Protein AF-A0AAU8UQF4-F1 (afdb_monomer_lite)

Foldseek 3Di:
DDPPFDDLVLLVLLVPQDDLVLLQVLQVVLPHGSVVSVCVSVVVDGDDPSCVSSSVSSSVSSVVSVVVVVVVD

Secondary structure (DSSP, 8-state):
----PPPHHHHHHHHHH--HHHHHHHHHHTT--HHHHHHHHTTSSPPPTTTHHHHHHHHHHHHHHHHHHHTT-

Radius of gyration: 11.98 Å; chains: 1; bounding box: 34×24×27 Å

Organism: NCBI:txid1117645

Sequence (73 aa):
MNLKKFTSEELALIKEHTSTDEKREAALKHGYVIDTVNAVIRKDRRITEENQNIFRDLLRIAKKNKKNVLQAE

Structure (mmCIF, N/CA/C/O backbone):
data_AF-A0AAU8UQF4-F1
#
_entry.id   AF-A0AAU8UQF4-F1
#
loop_
_atom_site.group_PDB
_atom_site.id
_atom_site.type_symbol
_atom_site.label_atom_id
_atom_site.label_alt_id
_atom_site.label_comp_id
_atom_site.label_asym_id
_atom_site.label_entity_id
_atom_site.label_seq_id
_atom_site.pdbx_PDB_ins_code
_atom_site.Cartn_x
_atom_site.Cartn_y
_atom_site.Cartn_z
_atom_site.occupancy
_atom_site.B_iso_or_equiv
_atom_site.auth_seq_id
_atom_site.auth_comp_id
_atom_site.auth_asym_id
_atom_site.auth_atom_id
_atom_site.pdbx_PDB_model_num
ATOM 1 N N . MET A 1 1 ? -12.195 -0.020 18.976 1.00 41.88 1 MET A N 1
ATOM 2 C CA . MET A 1 1 ? -10.869 -0.226 18.361 1.00 41.88 1 MET A CA 1
ATOM 3 C C . MET A 1 1 ? -10.494 1.049 17.608 1.00 41.88 1 MET A C 1
ATOM 5 O O . MET A 1 1 ? -11.306 1.544 16.837 1.00 41.88 1 MET A O 1
ATOM 9 N N . ASN A 1 2 ? -9.337 1.659 17.898 1.00 45.06 2 ASN A N 1
ATOM 10 C CA . ASN A 1 2 ? -8.900 2.872 17.197 1.00 45.06 2 ASN A CA 1
ATOM 11 C C . ASN A 1 2 ? -8.332 2.472 15.830 1.00 45.06 2 ASN A C 1
ATOM 13 O O . ASN A 1 2 ? -7.178 2.051 15.735 1.00 45.06 2 ASN A O 1
ATOM 17 N N . LEU A 1 3 ? -9.141 2.607 14.778 1.00 53.91 3 LEU A N 1
ATOM 18 C CA . LEU A 1 3 ? -8.679 2.585 13.391 1.00 53.91 3 LEU A CA 1
ATOM 19 C C . LEU A 1 3 ? -7.581 3.644 13.238 1.00 53.91 3 LEU A C 1
ATOM 21 O O . LEU A 1 3 ? -7.862 4.844 13.168 1.00 53.91 3 LEU A O 1
ATOM 25 N N . LYS A 1 4 ? -6.315 3.217 13.219 1.00 61.66 4 LYS A N 1
ATOM 26 C CA . LYS A 1 4 ? -5.199 4.116 12.935 1.00 61.66 4 LYS A CA 1
ATOM 27 C C . LYS A 1 4 ? -5.354 4.569 11.485 1.00 61.66 4 LYS A C 1
ATOM 29 O O . LYS A 1 4 ? -5.133 3.789 10.562 1.00 61.66 4 LYS A O 1
ATOM 34 N N . LYS A 1 5 ? -5.795 5.813 11.290 1.00 68.06 5 LYS A N 1
ATOM 35 C CA . LYS A 1 5 ? -5.876 6.424 9.962 1.00 68.06 5 LYS A CA 1
ATOM 36 C C . LYS A 1 5 ? -4.463 6.499 9.396 1.00 68.06 5 LYS A C 1
ATOM 38 O O . LYS A 1 5 ? -3.617 7.167 9.984 1.00 68.06 5 LYS A O 1
ATOM 43 N N . PHE A 1 6 ? -4.228 5.822 8.276 1.00 81.19 6 PHE A N 1
ATOM 44 C CA . PHE A 1 6 ? -3.040 6.091 7.478 1.00 81.19 6 PHE A CA 1
ATOM 45 C C . PHE A 1 6 ? -3.134 7.514 6.948 1.00 81.19 6 PHE A C 1
ATOM 47 O O . PHE A 1 6 ? -4.199 7.944 6.487 1.00 81.19 6 PHE A O 1
ATOM 54 N N . THR A 1 7 ? -2.039 8.255 7.047 1.00 85.50 7 THR A N 1
ATOM 55 C CA . THR A 1 7 ? -1.997 9.615 6.516 1.00 85.50 7 THR A CA 1
ATOM 56 C C . THR A 1 7 ? -1.875 9.588 4.994 1.00 85.50 7 THR A C 1
ATOM 58 O O . THR A 1 7 ? -1.455 8.597 4.390 1.00 85.50 7 THR A O 1
ATOM 61 N N . SER A 1 8 ? -2.227 10.702 4.348 1.00 84.25 8 SER A N 1
ATOM 62 C CA . SER A 1 8 ? -2.004 10.863 2.906 1.00 84.25 8 SER A CA 1
ATOM 63 C C . SER A 1 8 ? -0.529 10.676 2.529 1.00 84.25 8 SER A C 1
ATOM 65 O O . SER A 1 8 ? -0.246 10.158 1.455 1.00 84.25 8 SER A O 1
ATOM 67 N N . GLU A 1 9 ? 0.394 11.052 3.417 1.00 88.06 9 GLU A N 1
ATOM 68 C CA . GLU A 1 9 ? 1.839 10.887 3.228 1.00 88.06 9 GLU A CA 1
ATOM 69 C C . GLU A 1 9 ? 2.267 9.419 3.288 1.00 88.06 9 GLU A C 1
ATOM 71 O O . GLU A 1 9 ? 3.069 8.976 2.472 1.00 88.06 9 GLU A O 1
ATOM 76 N N . GLU A 1 10 ? 1.715 8.631 4.215 1.00 88.81 10 GLU A N 1
ATOM 77 C CA . GLU A 1 10 ? 2.003 7.195 4.301 1.00 88.81 10 GLU A CA 1
ATOM 78 C C . GLU A 1 10 ? 1.503 6.450 3.058 1.00 88.81 10 GLU A C 1
ATOM 80 O O . GLU A 1 10 ? 2.192 5.571 2.541 1.00 88.81 10 GLU A O 1
ATOM 85 N N . LEU A 1 11 ? 0.334 6.829 2.537 1.00 88.81 11 LEU A N 1
ATOM 86 C CA . LEU A 1 11 ? -0.190 6.274 1.288 1.00 88.81 11 LEU A CA 1
ATOM 87 C C . LEU A 1 11 ? 0.637 6.700 0.071 1.00 88.81 11 LEU A C 1
ATOM 89 O O . LEU A 1 11 ? 0.852 5.883 -0.826 1.00 88.81 11 LEU A O 1
ATOM 93 N N . ALA A 1 12 ? 1.122 7.943 0.045 1.00 90.06 12 ALA A N 1
ATOM 94 C CA . ALA A 1 12 ? 2.030 8.423 -0.994 1.00 90.06 12 ALA A CA 1
ATOM 95 C C . ALA A 1 12 ? 3.361 7.655 -0.965 1.00 90.06 12 ALA A C 1
ATOM 97 O O . ALA A 1 12 ? 3.776 7.133 -1.994 1.00 90.06 12 ALA A O 1
ATOM 98 N N . LEU A 1 13 ? 3.948 7.458 0.221 1.00 91.31 13 LEU A N 1
ATOM 99 C CA . LEU A 1 13 ? 5.148 6.639 0.417 1.00 91.31 13 LEU A CA 1
ATOM 100 C C . LEU A 1 13 ? 4.969 5.225 -0.135 1.00 91.31 13 LEU A C 1
ATOM 102 O O . LEU A 1 13 ? 5.831 4.733 -0.857 1.00 91.31 13 LEU A O 1
ATOM 106 N N . ILE A 1 14 ? 3.851 4.570 0.190 1.00 91.19 14 ILE A N 1
ATOM 107 C CA . ILE A 1 14 ? 3.538 3.245 -0.354 1.00 91.19 14 ILE A CA 1
ATOM 108 C C . ILE A 1 14 ? 3.434 3.317 -1.877 1.00 91.19 14 ILE A C 1
ATOM 110 O O . ILE A 1 14 ? 3.996 2.478 -2.571 1.00 91.19 14 ILE A O 1
ATOM 114 N N . LYS A 1 15 ? 2.740 4.314 -2.425 1.00 91.06 15 LYS A N 1
ATOM 115 C CA . LYS A 1 15 ? 2.584 4.456 -3.873 1.00 91.06 15 LYS A CA 1
ATOM 116 C C . LYS A 1 15 ? 3.930 4.595 -4.592 1.00 91.06 15 LYS A C 1
ATOM 118 O O . LYS A 1 15 ? 4.099 3.931 -5.612 1.00 91.06 15 LYS A O 1
ATOM 123 N N . GLU A 1 16 ? 4.826 5.425 -4.062 1.00 91.88 16 GLU A N 1
ATOM 124 C CA . GLU A 1 16 ? 6.101 5.825 -4.674 1.00 91.88 16 GLU A CA 1
ATOM 125 C C . GLU A 1 16 ? 7.224 4.808 -4.467 1.00 91.88 16 GLU A C 1
ATOM 127 O O . GLU A 1 16 ? 7.995 4.551 -5.384 1.00 91.88 16 GLU A O 1
ATOM 132 N N . HIS A 1 17 ? 7.310 4.206 -3.279 1.00 92.69 17 HIS A N 1
ATOM 133 C CA . HIS A 1 17 ? 8.431 3.344 -2.894 1.00 92.69 17 HIS A CA 1
ATOM 134 C C . HIS A 1 17 ? 8.067 1.861 -2.795 1.00 92.69 17 HIS A C 1
ATOM 136 O O . HIS A 1 17 ? 8.841 1.087 -2.231 1.00 92.69 17 HIS A O 1
ATOM 142 N N . THR A 1 18 ? 6.907 1.448 -3.313 1.00 91.88 18 THR A N 1
ATOM 143 C CA . THR A 1 18 ? 6.600 0.020 -3.476 1.00 91.88 18 THR A CA 1
ATOM 144 C C . THR A 1 18 ? 6.241 -0.331 -4.911 1.00 91.88 18 THR A C 1
ATOM 146 O O . THR A 1 18 ? 5.458 0.355 -5.581 1.00 91.88 18 THR A O 1
ATOM 149 N N . SER A 1 19 ? 6.807 -1.442 -5.362 1.00 92.19 19 SER A N 1
ATOM 150 C CA . SER A 1 19 ? 6.612 -2.010 -6.690 1.00 92.19 19 SER A CA 1
ATOM 151 C C . SER A 1 19 ? 5.278 -2.752 -6.789 1.00 92.19 19 SER A C 1
ATOM 153 O O . SER A 1 19 ? 4.658 -3.110 -5.785 1.00 92.19 19 SER A O 1
ATOM 155 N N . THR A 1 20 ? 4.821 -3.010 -8.015 1.00 91.06 20 THR A N 1
ATOM 156 C CA . THR A 1 20 ? 3.595 -3.788 -8.261 1.00 91.06 20 THR A CA 1
ATOM 157 C C . THR A 1 20 ? 3.679 -5.190 -7.653 1.00 91.06 20 THR A C 1
ATOM 159 O O . THR A 1 20 ? 2.699 -5.652 -7.068 1.00 91.06 20 THR A O 1
ATOM 162 N N . ASP A 1 21 ? 4.844 -5.837 -7.724 1.00 93.12 21 ASP A N 1
ATOM 163 C CA . ASP A 1 21 ? 5.055 -7.166 -7.142 1.00 93.12 21 ASP A CA 1
ATOM 164 C C . ASP A 1 21 ? 5.012 -7.144 -5.613 1.00 93.12 21 ASP A C 1
ATOM 166 O O . ASP A 1 21 ? 4.319 -7.961 -5.019 1.00 93.12 21 ASP A O 1
ATOM 170 N N . GLU A 1 22 ? 5.624 -6.148 -4.963 1.00 93.62 22 GLU A N 1
ATOM 171 C CA . GLU A 1 22 ? 5.559 -5.989 -3.501 1.00 93.62 22 GLU A CA 1
ATOM 172 C C . GLU A 1 22 ? 4.117 -5.749 -3.021 1.00 93.62 22 GLU A C 1
ATOM 174 O O . GLU A 1 22 ? 3.684 -6.313 -2.014 1.00 93.62 22 GLU A O 1
ATOM 179 N N . LYS A 1 23 ? 3.336 -4.955 -3.770 1.00 93.12 23 LYS A N 1
ATOM 180 C CA . LYS A 1 23 ? 1.895 -4.751 -3.525 1.00 93.12 23 LYS A CA 1
ATOM 181 C C . LYS A 1 23 ? 1.112 -6.052 -3.663 1.00 93.12 23 LYS A C 1
ATOM 183 O O . LYS A 1 23 ? 0.236 -6.323 -2.841 1.00 93.12 23 LYS A O 1
ATOM 188 N N . ARG A 1 24 ? 1.420 -6.852 -4.687 1.00 93.94 24 ARG A N 1
ATOM 189 C CA . ARG A 1 24 ? 0.792 -8.155 -4.927 1.00 93.94 24 ARG A CA 1
ATOM 190 C C . ARG A 1 24 ? 1.133 -9.149 -3.821 1.00 93.94 24 ARG A C 1
ATOM 192 O O . ARG A 1 24 ? 0.227 -9.785 -3.297 1.00 93.94 24 ARG A O 1
ATOM 199 N N . GLU A 1 25 ? 2.403 -9.261 -3.452 1.00 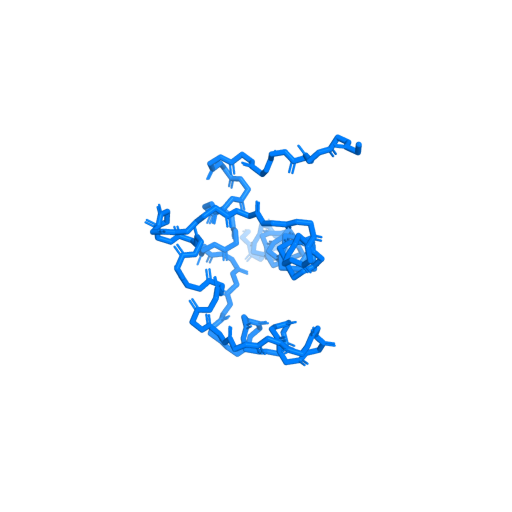93.69 25 GLU A N 1
ATOM 200 C CA . GLU A 1 25 ? 2.882 -10.192 -2.432 1.00 93.69 25 GLU A CA 1
ATOM 201 C C . GLU A 1 25 ? 2.310 -9.850 -1.054 1.00 93.69 25 GLU A C 1
ATOM 203 O O . GLU A 1 25 ? 1.777 -10.726 -0.373 1.00 93.69 25 GLU A O 1
ATOM 208 N N . ALA A 1 26 ? 2.319 -8.568 -0.674 1.00 92.62 26 ALA A N 1
ATOM 209 C CA . ALA A 1 26 ? 1.697 -8.122 0.567 1.00 92.62 26 ALA A CA 1
ATOM 210 C C . ALA A 1 26 ? 0.190 -8.411 0.578 1.00 92.62 26 ALA A C 1
ATOM 212 O O . ALA A 1 26 ? -0.328 -8.893 1.580 1.00 92.62 26 ALA A O 1
ATOM 213 N N . ALA A 1 27 ? -0.525 -8.160 -0.523 1.00 92.06 27 ALA A N 1
ATOM 214 C CA . ALA A 1 27 ? -1.947 -8.484 -0.606 1.00 92.06 27 ALA A CA 1
ATOM 215 C C . ALA A 1 27 ? -2.184 -9.998 -0.449 1.00 92.06 27 ALA A C 1
ATOM 217 O O . ALA A 1 27 ? -2.950 -10.401 0.425 1.00 92.06 27 ALA A O 1
ATOM 218 N N . LEU A 1 28 ? -1.465 -10.829 -1.212 1.00 93.44 28 LEU A N 1
ATOM 219 C CA . LEU A 1 28 ? -1.584 -12.291 -1.178 1.00 93.44 28 LEU A CA 1
ATOM 220 C C . LEU A 1 28 ? -1.280 -12.872 0.204 1.00 93.44 28 LEU A C 1
ATOM 222 O O . LEU A 1 28 ? -2.015 -13.734 0.680 1.00 93.44 28 LEU A O 1
ATOM 226 N N . LYS A 1 29 ? -0.246 -12.364 0.881 1.00 92.06 29 LYS A N 1
ATOM 227 C CA . LYS A 1 29 ? 0.150 -12.797 2.228 1.00 92.06 29 LYS A CA 1
ATOM 228 C C . LYS A 1 29 ? -0.968 -12.642 3.260 1.00 92.06 29 LYS A C 1
ATOM 230 O O . LYS A 1 29 ? -1.046 -13.423 4.203 1.00 92.06 29 LYS A O 1
ATOM 235 N N . HIS A 1 30 ? -1.825 -11.641 3.083 1.00 90.00 30 HIS A N 1
ATOM 236 C CA . HIS A 1 30 ? -2.964 -11.373 3.962 1.00 90.00 30 HIS A CA 1
ATOM 237 C C . HIS A 1 30 ? -4.293 -11.902 3.392 1.00 90.00 30 HIS A C 1
ATOM 239 O O . HIS A 1 30 ? -5.342 -11.625 3.964 1.00 90.00 30 HIS A O 1
ATOM 245 N N . GLY A 1 31 ? -4.273 -12.650 2.281 1.00 90.81 31 GLY A N 1
ATOM 246 C CA . GLY A 1 31 ? -5.473 -13.213 1.649 1.00 90.81 31 GLY A CA 1
ATOM 247 C C . GLY A 1 31 ? -6.279 -12.221 0.801 1.00 90.81 31 GLY A C 1
ATOM 248 O O . GLY A 1 31 ? -7.462 -12.439 0.554 1.00 90.81 31 GLY A O 1
ATOM 249 N N . TYR A 1 32 ? -5.659 -11.128 0.352 1.00 91.25 32 TYR A N 1
ATOM 250 C CA . TYR A 1 32 ? -6.289 -10.074 -0.442 1.00 91.25 32 TYR A CA 1
ATOM 251 C C . TYR A 1 32 ? -5.774 -10.019 -1.879 1.00 91.25 32 TYR A C 1
ATOM 253 O O . TYR A 1 32 ? -4.677 -10.466 -2.210 1.00 91.25 32 TYR A O 1
ATOM 261 N N . VAL A 1 33 ? -6.563 -9.373 -2.736 1.00 91.50 33 VAL A N 1
ATOM 262 C CA . VAL A 1 33 ? -6.172 -9.030 -4.107 1.00 91.50 33 VAL A CA 1
ATOM 263 C C . VAL A 1 33 ? -5.515 -7.653 -4.174 1.00 91.50 33 VAL A C 1
ATOM 265 O O . VAL A 1 33 ? -5.882 -6.736 -3.431 1.00 91.50 33 VAL A O 1
ATOM 268 N N . ILE A 1 34 ? -4.587 -7.483 -5.120 1.00 91.62 34 ILE A N 1
ATOM 269 C CA . ILE A 1 34 ? -3.882 -6.214 -5.361 1.00 91.62 34 ILE A CA 1
ATOM 270 C C . ILE A 1 34 ? -4.841 -5.042 -5.629 1.00 91.62 34 ILE A C 1
ATOM 272 O O . ILE A 1 34 ? -4.548 -3.909 -5.247 1.00 91.62 34 ILE A O 1
ATOM 276 N N . ASP A 1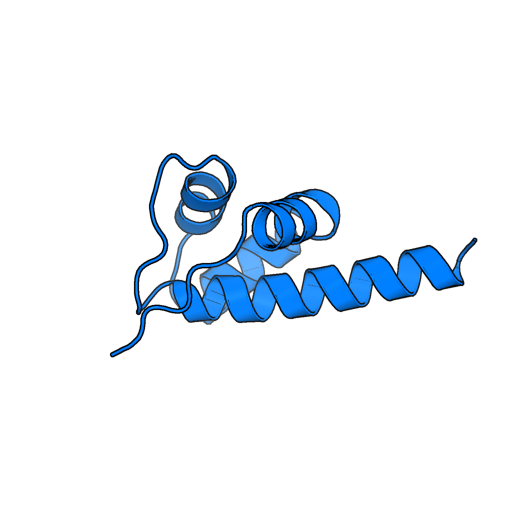 35 ? -6.021 -5.298 -6.200 1.00 91.31 35 ASP A N 1
ATOM 277 C CA . ASP A 1 35 ? -7.044 -4.270 -6.418 1.00 91.31 35 ASP A CA 1
ATOM 278 C C . ASP A 1 35 ? -7.509 -3.606 -5.124 1.00 91.31 35 ASP A C 1
ATOM 280 O O . ASP A 1 35 ? -7.800 -2.411 -5.117 1.00 91.31 35 ASP A O 1
ATOM 284 N N . THR A 1 36 ? -7.499 -4.332 -4.002 1.00 89.19 36 THR A N 1
ATOM 285 C CA . THR A 1 36 ? -7.806 -3.753 -2.686 1.00 89.19 36 THR A CA 1
ATOM 286 C C . THR A 1 36 ? -6.768 -2.703 -2.304 1.00 89.19 36 THR A C 1
ATOM 288 O O . THR A 1 36 ? -7.119 -1.623 -1.832 1.00 89.19 36 THR A O 1
ATOM 291 N N . VAL A 1 37 ? -5.490 -2.996 -2.557 1.00 90.12 37 VAL A N 1
ATOM 292 C CA . VAL A 1 37 ? -4.377 -2.077 -2.300 1.00 90.12 37 VAL A CA 1
ATOM 293 C C . VAL A 1 37 ? -4.475 -0.857 -3.213 1.00 90.12 37 VAL A C 1
ATOM 295 O O . VAL A 1 37 ? -4.436 0.276 -2.736 1.00 90.12 37 VAL A O 1
ATOM 298 N N . ASN A 1 38 ? -4.680 -1.076 -4.514 1.00 91.50 38 ASN A N 1
ATOM 299 C CA . ASN A 1 38 ? -4.783 -0.000 -5.498 1.00 91.50 38 ASN A CA 1
ATOM 300 C C . ASN A 1 38 ? -5.983 0.917 -5.242 1.00 91.50 38 ASN A C 1
ATOM 302 O O . ASN A 1 38 ? -5.831 2.134 -5.310 1.00 91.50 38 ASN A O 1
ATOM 306 N N . ALA A 1 39 ? -7.151 0.364 -4.903 1.00 90.88 39 ALA A N 1
ATOM 307 C CA . ALA A 1 39 ? -8.344 1.148 -4.587 1.00 90.88 39 ALA A CA 1
ATOM 308 C C . ALA A 1 39 ? -8.122 2.066 -3.375 1.00 90.88 39 ALA A C 1
ATOM 310 O O . ALA A 1 39 ? -8.547 3.217 -3.380 1.00 90.88 39 ALA A O 1
ATOM 311 N N . VAL A 1 40 ? -7.410 1.602 -2.346 1.00 88.38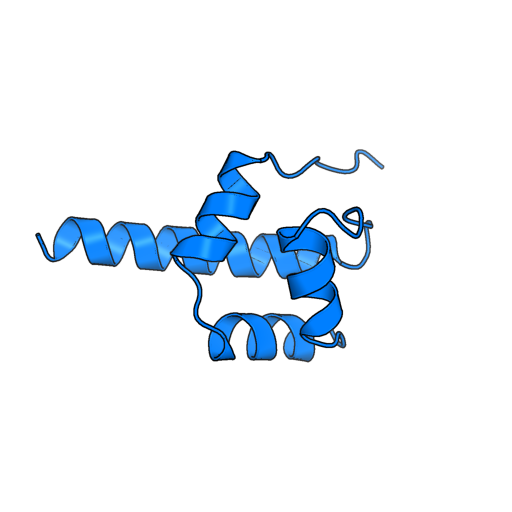 40 VAL A N 1
ATOM 312 C CA . VAL A 1 40 ? -7.079 2.449 -1.189 1.00 88.38 40 VAL A CA 1
ATOM 313 C C . VAL A 1 40 ? -6.034 3.506 -1.541 1.00 88.38 40 VAL A C 1
ATOM 315 O O . VAL A 1 40 ? -6.192 4.664 -1.160 1.00 88.38 40 VAL A O 1
ATOM 318 N N . ILE A 1 41 ? -4.988 3.148 -2.293 1.00 87.19 41 ILE A N 1
ATOM 319 C CA . ILE A 1 41 ? -3.956 4.103 -2.730 1.00 87.19 41 ILE A CA 1
ATOM 320 C C . ILE A 1 41 ? -4.567 5.210 -3.604 1.00 87.19 41 ILE A C 1
ATOM 322 O O . ILE A 1 41 ? -4.196 6.377 -3.470 1.00 87.19 41 ILE A O 1
ATOM 326 N N . ARG A 1 42 ? -5.530 4.864 -4.469 1.00 87.12 42 ARG A N 1
ATOM 327 C CA . ARG A 1 42 ? -6.303 5.819 -5.283 1.00 87.12 42 ARG A CA 1
ATOM 328 C C . ARG A 1 42 ? -7.330 6.625 -4.486 1.00 87.12 42 ARG A C 1
ATOM 330 O O . ARG A 1 42 ? -7.890 7.568 -5.027 1.00 87.12 42 ARG A O 1
ATOM 337 N N . LYS A 1 43 ? -7.523 6.313 -3.199 1.00 83.44 43 LYS A N 1
ATOM 338 C CA . LYS A 1 43 ? -8.562 6.878 -2.321 1.00 83.44 43 LYS A CA 1
ATOM 339 C C . LYS A 1 43 ? -9.997 6.528 -2.749 1.00 83.44 43 LYS A C 1
ATOM 341 O O . LYS A 1 43 ? -10.938 7.127 -2.236 1.00 83.44 43 LYS A O 1
ATOM 346 N N . ASP A 1 44 ? -10.164 5.516 -3.601 1.00 84.44 44 ASP A N 1
ATOM 347 C CA . ASP A 1 44 ? -11.462 4.954 -4.005 1.00 84.44 44 ASP A CA 1
ATOM 348 C C . ASP A 1 44 ? -12.098 4.140 -2.864 1.00 84.44 44 ASP A C 1
ATOM 350 O O . ASP A 1 44 ? -13.317 4.004 -2.767 1.00 84.44 44 ASP A O 1
ATOM 354 N N . ARG A 1 45 ? -11.266 3.585 -1.971 1.00 83.31 45 ARG A N 1
ATOM 355 C CA . ARG A 1 45 ? -11.686 2.821 -0.789 1.00 83.31 45 ARG A CA 1
ATOM 356 C C . ARG A 1 45 ? -11.011 3.320 0.481 1.00 83.31 45 ARG A C 1
ATOM 358 O O . ARG A 1 45 ? -9.879 3.797 0.472 1.00 83.31 45 ARG A O 1
ATOM 365 N N . ARG A 1 46 ? -11.707 3.150 1.607 1.00 83.69 46 ARG A N 1
ATOM 366 C CA . ARG A 1 46 ? -11.146 3.369 2.946 1.00 83.69 46 ARG A CA 1
ATOM 367 C C . ARG A 1 46 ? -10.419 2.122 3.446 1.00 83.69 46 ARG A C 1
ATOM 369 O O . ARG A 1 46 ? -10.757 0.997 3.080 1.00 83.69 46 ARG A O 1
ATOM 376 N N . ILE A 1 47 ? -9.445 2.344 4.321 1.00 84.56 47 ILE A N 1
ATOM 377 C CA . ILE A 1 47 ? -8.784 1.280 5.079 1.00 84.56 47 ILE A CA 1
ATOM 378 C C . ILE A 1 47 ? -9.757 0.763 6.139 1.00 84.56 47 ILE A C 1
ATOM 380 O O . ILE A 1 47 ? -10.341 1.548 6.887 1.00 84.56 47 ILE A O 1
ATOM 384 N N . THR A 1 48 ? -9.932 -0.552 6.168 1.00 85.31 48 THR A N 1
ATOM 385 C CA . THR A 1 48 ? -10.696 -1.312 7.157 1.00 85.31 48 THR A CA 1
ATOM 386 C C . THR A 1 48 ? -9.732 -1.969 8.146 1.00 85.31 48 THR A C 1
ATOM 388 O O . THR A 1 48 ? -8.525 -2.031 7.909 1.00 85.31 48 THR A O 1
ATOM 391 N N . GLU A 1 49 ? -10.235 -2.476 9.271 1.00 83.31 49 GLU A N 1
ATOM 392 C CA . GLU A 1 49 ? -9.385 -3.175 10.248 1.00 83.31 49 GLU A CA 1
ATOM 393 C C . GLU A 1 49 ? -8.677 -4.393 9.660 1.00 83.31 49 GLU A C 1
ATOM 395 O O . GLU A 1 49 ? -7.537 -4.678 10.027 1.00 83.31 49 GLU A O 1
ATOM 400 N N . GLU A 1 50 ? -9.329 -5.066 8.717 1.00 81.94 50 GLU A N 1
ATOM 401 C CA . GLU A 1 50 ? -8.822 -6.286 8.107 1.00 81.94 50 GLU A CA 1
ATOM 402 C C . GLU A 1 50 ? -7.727 -5.992 7.070 1.00 81.94 50 GLU A C 1
ATOM 404 O O . GLU A 1 50 ? -6.722 -6.699 7.009 1.00 81.94 50 GLU A O 1
ATOM 409 N N . ASN A 1 51 ? -7.861 -4.902 6.301 1.00 86.12 51 ASN A N 1
ATOM 410 C CA . ASN A 1 51 ? -6.870 -4.534 5.289 1.00 86.12 51 ASN A CA 1
ATOM 411 C C . ASN A 1 51 ? -5.718 -3.674 5.847 1.00 86.12 51 ASN A C 1
ATOM 413 O O . ASN A 1 51 ? -4.686 -3.547 5.186 1.00 86.12 51 ASN A O 1
ATOM 417 N N . GLN A 1 52 ? -5.831 -3.141 7.075 1.00 88.75 52 GLN A N 1
ATOM 418 C CA . GLN A 1 52 ? -4.782 -2.311 7.688 1.00 88.75 52 GLN A CA 1
ATOM 419 C C . GLN A 1 52 ? -3.431 -3.035 7.752 1.00 88.75 52 GLN A C 1
ATOM 421 O O . GLN A 1 52 ? -2.384 -2.395 7.663 1.00 88.75 52 GLN A O 1
ATOM 426 N N . ASN A 1 53 ? -3.447 -4.360 7.930 1.00 89.75 53 ASN A N 1
ATOM 427 C CA . ASN A 1 53 ? -2.238 -5.170 8.064 1.00 89.75 53 ASN A CA 1
ATOM 428 C C . ASN A 1 53 ? -1.420 -5.161 6.768 1.00 89.75 53 ASN A C 1
ATOM 430 O O . ASN A 1 53 ? -0.198 -5.030 6.823 1.00 89.75 53 ASN A O 1
ATOM 434 N N . ILE A 1 54 ? -2.097 -5.152 5.616 1.00 91.81 54 ILE A N 1
ATOM 435 C CA . ILE A 1 54 ? -1.473 -5.020 4.296 1.00 91.81 54 ILE A CA 1
ATOM 436 C C . ILE A 1 54 ? -0.748 -3.679 4.193 1.00 91.81 54 ILE A C 1
ATOM 438 O O . ILE A 1 54 ? 0.427 -3.628 3.842 1.00 91.81 54 ILE A O 1
ATOM 442 N N . PHE A 1 55 ? -1.426 -2.582 4.548 1.00 90.81 55 PHE A N 1
ATOM 443 C CA . PHE A 1 55 ? -0.840 -1.241 4.471 1.00 90.81 55 PHE A CA 1
ATOM 444 C C . PHE A 1 55 ? 0.281 -1.037 5.490 1.00 90.81 55 PHE A C 1
ATOM 446 O O . PHE A 1 55 ? 1.217 -0.295 5.213 1.00 90.81 55 PHE A O 1
ATOM 453 N N . ARG A 1 56 ? 0.247 -1.716 6.646 1.00 91.56 56 ARG A N 1
ATOM 454 C CA . ARG A 1 56 ? 1.359 -1.695 7.610 1.00 91.56 56 ARG A CA 1
ATOM 455 C C . ARG A 1 56 ? 2.600 -2.380 7.046 1.00 91.56 56 ARG A C 1
ATOM 457 O O . ARG A 1 56 ? 3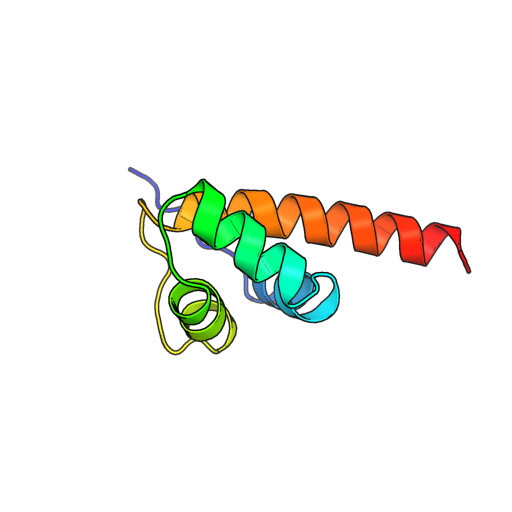.696 -1.835 7.191 1.00 91.56 56 ARG A O 1
ATOM 464 N N . ASP A 1 57 ? 2.432 -3.536 6.407 1.00 92.44 57 ASP A N 1
ATOM 465 C CA . ASP A 1 57 ? 3.533 -4.248 5.753 1.00 92.44 57 ASP A CA 1
ATOM 466 C C . ASP A 1 57 ? 4.070 -3.438 4.565 1.00 92.44 57 ASP A C 1
ATOM 468 O O . ASP A 1 57 ? 5.275 -3.198 4.483 1.00 92.44 57 ASP A O 1
ATOM 472 N N . LEU A 1 58 ? 3.190 -2.901 3.717 1.00 92.38 58 LEU A N 1
ATOM 473 C CA . LEU A 1 58 ? 3.587 -2.049 2.596 1.00 92.38 58 LEU A CA 1
ATOM 474 C C . LEU A 1 58 ? 4.288 -0.773 3.042 1.00 92.38 58 LEU A C 1
ATOM 476 O O . LEU A 1 58 ? 5.278 -0.384 2.437 1.00 92.38 58 LEU A O 1
ATOM 480 N N . LEU A 1 59 ? 3.835 -0.137 4.122 1.00 92.62 59 LEU A N 1
ATOM 481 C CA . LEU A 1 59 ? 4.506 1.040 4.664 1.00 92.62 59 LEU A CA 1
ATOM 482 C C . LEU A 1 59 ? 5.909 0.699 5.175 1.00 92.62 59 LEU A C 1
ATOM 484 O O . LEU A 1 59 ? 6.827 1.511 5.056 1.00 92.62 59 LEU A O 1
ATOM 488 N N . ARG A 1 60 ? 6.097 -0.493 5.750 1.00 92.44 60 ARG A N 1
ATOM 489 C CA . ARG A 1 60 ? 7.416 -0.964 6.187 1.00 92.44 60 ARG A CA 1
ATOM 490 C C . ARG A 1 60 ? 8.343 -1.180 4.992 1.00 92.44 60 ARG A C 1
ATOM 492 O O . ARG A 1 60 ? 9.488 -0.737 5.047 1.00 92.44 60 ARG A O 1
ATOM 499 N N . ILE A 1 61 ? 7.839 -1.806 3.930 1.00 92.62 61 ILE A N 1
ATOM 500 C CA . ILE A 1 61 ? 8.570 -2.008 2.672 1.00 92.62 61 ILE A CA 1
ATOM 501 C C . ILE A 1 61 ? 8.922 -0.651 2.049 1.00 92.62 61 ILE A C 1
ATOM 503 O O . ILE A 1 61 ? 10.094 -0.373 1.820 1.00 92.62 61 ILE A O 1
ATOM 507 N N . ALA A 1 62 ? 7.947 0.250 1.917 1.00 93.00 62 ALA A N 1
ATOM 508 C CA . ALA A 1 62 ? 8.132 1.602 1.394 1.00 93.00 62 ALA A CA 1
ATOM 509 C C . ALA A 1 62 ? 9.218 2.381 2.147 1.00 93.00 62 ALA A C 1
ATOM 511 O O . ALA A 1 62 ? 10.093 2.991 1.539 1.00 93.00 62 ALA A O 1
ATOM 512 N N . LYS A 1 63 ? 9.197 2.343 3.487 1.00 92.12 63 LYS A N 1
ATOM 513 C CA . LYS A 1 63 ? 10.209 3.002 4.327 1.00 92.12 63 LYS A CA 1
ATOM 514 C C . LYS A 1 63 ? 11.597 2.390 4.144 1.00 92.12 63 LYS A C 1
ATOM 516 O O . LYS A 1 63 ? 12.578 3.131 4.119 1.00 92.12 63 LYS A O 1
ATOM 521 N N . LYS A 1 64 ? 11.687 1.063 4.013 1.00 92.19 64 LYS A N 1
ATOM 522 C CA . LYS A 1 64 ? 12.949 0.366 3.731 1.00 92.19 64 LYS A CA 1
ATOM 523 C C . LYS A 1 64 ? 13.499 0.775 2.362 1.00 92.19 64 LYS A C 1
ATOM 525 O O . LYS A 1 64 ? 14.662 1.151 2.273 1.00 92.19 64 LYS A O 1
ATOM 530 N N . ASN A 1 65 ? 12.653 0.782 1.338 1.00 91.56 65 ASN A N 1
ATOM 531 C CA . ASN A 1 65 ? 13.031 1.154 -0.022 1.00 91.56 65 ASN A CA 1
ATOM 532 C C . ASN A 1 65 ? 13.441 2.629 -0.098 1.00 91.56 65 ASN A C 1
ATOM 534 O O . ASN A 1 65 ? 14.501 2.931 -0.631 1.00 91.56 65 ASN A O 1
ATOM 538 N N . LYS A 1 66 ? 12.693 3.538 0.539 1.00 90.12 66 LYS A N 1
ATOM 539 C CA . LYS A 1 66 ? 13.078 4.952 0.664 1.00 90.12 66 LYS A CA 1
ATOM 540 C C . LYS A 1 66 ? 14.447 5.126 1.323 1.00 90.12 66 LYS A C 1
ATOM 542 O O . LYS A 1 66 ? 15.249 5.920 0.849 1.00 90.12 66 LYS A O 1
ATOM 547 N N . LYS A 1 67 ? 14.725 4.394 2.409 1.00 86.12 67 LYS A N 1
ATOM 548 C CA . LYS A 1 67 ? 16.033 4.450 3.076 1.00 86.12 67 LYS A CA 1
ATOM 549 C C . LYS A 1 67 ? 17.153 3.956 2.159 1.00 86.12 67 LYS A C 1
ATOM 551 O O . LYS A 1 67 ? 18.204 4.578 2.132 1.00 86.12 67 LYS A O 1
ATOM 556 N N . ASN A 1 68 ? 16.921 2.881 1.410 1.00 80.88 68 ASN A N 1
ATOM 557 C CA . ASN A 1 68 ? 17.903 2.359 0.463 1.00 80.88 68 ASN A CA 1
ATOM 558 C C . ASN A 1 68 ? 18.181 3.342 -0.683 1.00 80.88 68 ASN A C 1
ATOM 560 O O . ASN A 1 68 ? 19.334 3.496 -1.061 1.00 80.88 68 ASN A O 1
ATOM 564 N N . VAL A 1 69 ? 17.153 4.031 -1.194 1.00 77.00 69 VAL A N 1
ATOM 565 C CA . VAL A 1 69 ? 17.313 5.087 -2.211 1.00 77.00 69 VAL A CA 1
ATOM 566 C C . VAL A 1 69 ? 18.185 6.225 -1.672 1.00 77.00 69 VAL A C 1
ATOM 568 O O . VAL A 1 69 ? 19.167 6.580 -2.303 1.00 77.00 69 VAL A O 1
ATOM 571 N N . LEU A 1 70 ? 17.903 6.709 -0.458 1.00 7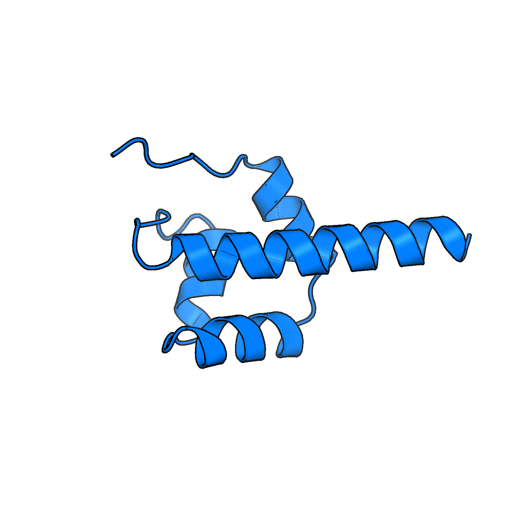1.12 70 LEU A N 1
ATOM 572 C CA . LEU A 1 70 ? 18.671 7.785 0.187 1.00 71.12 70 LEU A CA 1
ATOM 573 C C . LEU A 1 70 ? 20.121 7.413 0.544 1.00 71.12 70 LEU A C 1
ATOM 575 O O . LEU A 1 70 ? 20.897 8.293 0.890 1.00 71.12 70 LEU A O 1
ATOM 579 N N . GLN A 1 71 ? 20.471 6.124 0.555 1.00 65.25 71 GLN A N 1
ATOM 580 C CA . GLN A 1 71 ? 21.846 5.657 0.776 1.00 65.25 71 GLN A CA 1
ATOM 581 C C . GLN A 1 71 ? 22.596 5.379 -0.533 1.00 65.25 71 GLN A C 1
ATOM 583 O O . GLN A 1 71 ? 23.786 5.075 -0.484 1.00 65.25 71 GLN A O 1
ATOM 588 N N . ALA A 1 72 ? 21.899 5.417 -1.671 1.00 62.16 72 ALA A N 1
ATOM 589 C CA . ALA A 1 72 ? 22.463 5.187 -2.997 1.00 62.16 72 ALA A CA 1
ATOM 590 C C . ALA A 1 72 ? 22.772 6.493 -3.760 1.00 62.16 72 ALA A C 1
ATOM 592 O O . ALA A 1 72 ? 23.396 6.420 -4.817 1.00 62.16 72 ALA A O 1
ATOM 593 N N . GLU A 1 73 ? 22.346 7.647 -3.231 1.00 52.94 73 GLU A N 1
ATOM 594 C CA . GLU A 1 73 ? 22.741 9.005 -3.651 1.00 52.94 73 GLU A CA 1
ATOM 595 C C . GLU A 1 73 ? 23.912 9.524 -2.806 1.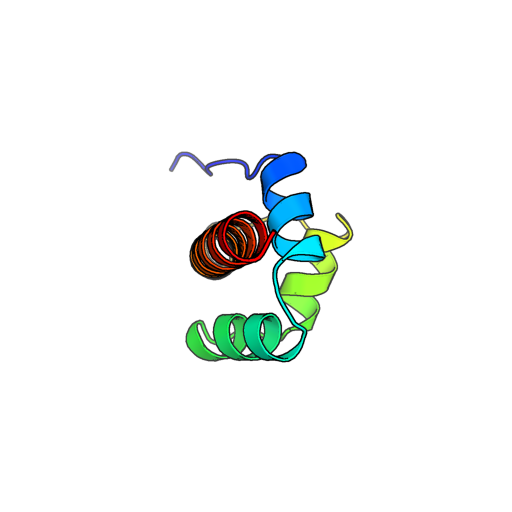00 52.94 73 GLU A C 1
ATOM 597 O O . GLU A 1 73 ? 24.795 10.194 -3.388 1.00 52.94 73 GLU A O 1
#

pLDDT: mean 85.55, std 11.43, range [41.88, 93.94]